Protein AF-A0A9X0BH00-F1 (afdb_monomer_lite)

Organism: NCBI:txid1303715

pLDDT: mean 71.29, std 18.33, range [39.88, 94.94]

Foldseek 3Di:
DVVVVVVCVPQPPQVVVQLVVLVVPPDDSLVSNLVSLQVSLDQEEEDAQCQQPFPVSVVSNPHPSYNYYHYHHDQPDAWHDDPPPCLDCVHPNVVVVVRRHD

Structure (mmCIF, N/CA/C/O backbone):
data_AF-A0A9X0BH00-F1
#
_entry.id   AF-A0A9X0BH00-F1
#
loop_
_atom_site.group_PDB
_atom_site.id
_atom_site.type_symbol
_atom_site.label_atom_id
_atom_site.label_alt_id
_atom_site.label_comp_id
_atom_site.label_asym_id
_atom_site.label_entity_id
_atom_site.label_seq_id
_atom_site.pdbx_PDB_ins_code
_atom_site.Cartn_x
_atom_site.Cartn_y
_atom_site.Cartn_z
_atom_site.occupancy
_atom_site.B_iso_or_equiv
_atom_site.auth_seq_id
_atom_site.auth_comp_id
_atom_site.auth_asym_id
_atom_site.auth_atom_id
_atom_site.pdbx_PDB_model_num
ATOM 1 N N . MET A 1 1 ? 9.103 15.306 18.601 1.00 41.59 1 MET A N 1
ATOM 2 C CA . MET A 1 1 ? 8.161 16.119 19.406 1.00 41.59 1 MET A CA 1
ATOM 3 C C . MET A 1 1 ? 7.563 15.252 20.513 1.00 41.59 1 MET A C 1
ATOM 5 O O . MET A 1 1 ? 7.334 14.078 20.257 1.00 41.59 1 MET A O 1
ATOM 9 N N . SER A 1 2 ? 7.351 15.790 21.721 1.00 65.19 2 SER A N 1
ATOM 10 C CA . SER A 1 2 ? 6.931 15.027 22.921 1.00 65.19 2 SER A CA 1
ATOM 11 C C . SER A 1 2 ? 5.605 14.263 22.737 1.00 65.19 2 SER A C 1
ATOM 13 O O . SER A 1 2 ? 5.512 13.094 23.104 1.00 65.19 2 SER A O 1
ATOM 15 N N . TRP A 1 3 ? 4.640 14.865 22.037 1.00 51.16 3 TRP A N 1
ATOM 16 C CA . TRP A 1 3 ? 3.334 14.256 21.766 1.00 51.16 3 TRP A CA 1
ATOM 17 C C . TRP A 1 3 ? 3.411 12.979 20.910 1.00 51.16 3 TRP A C 1
ATOM 19 O O . TRP A 1 3 ? 2.600 12.079 21.088 1.00 51.16 3 TRP A O 1
ATOM 29 N N . PHE A 1 4 ? 4.401 12.865 20.015 1.00 46.50 4 PHE A N 1
ATOM 30 C CA . PHE A 1 4 ? 4.567 11.693 19.146 1.00 46.50 4 PHE A CA 1
ATOM 31 C C . PHE A 1 4 ? 5.049 10.468 19.936 1.00 46.50 4 PHE A C 1
ATOM 33 O O . PHE A 1 4 ? 4.567 9.362 19.715 1.00 46.50 4 PHE A O 1
ATOM 40 N N . ARG A 1 5 ? 5.933 10.673 20.925 1.00 54.47 5 ARG A N 1
ATOM 41 C CA . ARG A 1 5 ? 6.346 9.605 21.853 1.00 54.47 5 ARG A CA 1
ATOM 42 C C . ARG A 1 5 ? 5.198 9.171 22.760 1.00 54.47 5 ARG A C 1
ATOM 44 O O . ARG A 1 5 ? 5.003 7.983 22.975 1.00 54.47 5 ARG A O 1
ATOM 51 N N . GLN A 1 6 ? 4.409 10.130 23.237 1.00 53.62 6 GLN A N 1
ATOM 52 C CA . GLN A 1 6 ? 3.247 9.848 24.077 1.00 53.62 6 GLN A CA 1
ATOM 53 C C . GLN A 1 6 ? 2.155 9.084 23.308 1.00 53.62 6 GLN A C 1
ATOM 55 O O . GLN A 1 6 ? 1.530 8.181 23.853 1.00 53.62 6 GLN A O 1
ATOM 60 N N . TRP A 1 7 ? 1.966 9.390 22.020 1.00 55.66 7 TRP A N 1
ATOM 61 C CA . TRP A 1 7 ? 1.093 8.614 21.137 1.00 55.66 7 TRP A CA 1
ATOM 62 C C . TRP A 1 7 ? 1.636 7.196 20.886 1.00 55.66 7 TRP A C 1
ATOM 64 O O . TRP A 1 7 ? 0.874 6.229 20.944 1.00 55.66 7 TRP A O 1
ATOM 74 N N . GLN A 1 8 ? 2.956 7.046 20.701 1.00 51.03 8 GLN A N 1
ATOM 75 C CA . GLN A 1 8 ? 3.585 5.731 20.552 1.00 51.03 8 GLN A CA 1
ATOM 76 C C . GLN A 1 8 ? 3.349 4.817 21.773 1.00 51.03 8 GLN A C 1
ATOM 78 O O . GLN A 1 8 ? 3.065 3.628 21.611 1.00 51.03 8 GLN A O 1
ATOM 83 N N . GLU A 1 9 ? 3.409 5.360 22.988 1.00 55.59 9 GLU A N 1
ATOM 84 C CA . GLU A 1 9 ? 3.273 4.586 24.230 1.00 55.59 9 GLU A CA 1
ATOM 85 C C . GLU A 1 9 ? 1.835 4.131 24.541 1.00 55.59 9 GLU A C 1
ATOM 87 O O . GLU A 1 9 ? 1.659 3.101 25.189 1.00 55.59 9 GLU A O 1
ATOM 92 N N . ILE A 1 10 ? 0.806 4.853 24.081 1.00 56.62 10 ILE A N 1
ATOM 93 C CA . ILE A 1 10 ? -0.588 4.619 24.506 1.00 56.62 10 ILE A CA 1
ATOM 94 C C . ILE A 1 10 ? -1.341 3.637 23.588 1.00 56.62 10 ILE A C 1
ATOM 96 O O . ILE A 1 10 ? -2.187 2.890 24.076 1.00 56.62 10 ILE A O 1
ATOM 100 N N . GLU A 1 11 ? -1.027 3.578 22.286 1.00 53.06 11 GLU A N 1
ATOM 101 C CA . GLU A 1 11 ? -1.736 2.697 21.330 1.00 53.06 11 GLU A CA 1
ATOM 102 C C . GLU A 1 11 ? -0.822 1.808 20.468 1.00 53.06 11 GLU A C 1
ATOM 104 O O . GLU A 1 11 ? -1.293 0.811 19.921 1.00 53.06 11 GLU A O 1
ATOM 109 N N . THR A 1 12 ? 0.479 2.110 20.352 1.00 49.22 12 THR A N 1
ATOM 110 C CA . THR A 1 12 ? 1.366 1.410 19.397 1.00 49.22 12 THR A CA 1
ATOM 111 C C . THR A 1 12 ? 2.364 0.445 20.028 1.00 49.22 12 THR A C 1
ATOM 113 O O . THR A 1 12 ? 2.999 -0.309 19.298 1.00 49.22 12 THR A O 1
ATOM 116 N N . ALA A 1 13 ? 2.489 0.406 21.359 1.00 46.41 13 ALA A N 1
ATOM 117 C CA . ALA A 1 13 ? 3.472 -0.440 22.041 1.00 46.41 13 ALA A CA 1
ATOM 118 C C . ALA A 1 13 ? 3.317 -1.935 21.694 1.00 46.41 13 ALA A C 1
ATOM 120 O O . ALA A 1 13 ? 4.306 -2.606 21.410 1.00 46.41 13 ALA A O 1
ATOM 121 N N . SER A 1 14 ? 2.080 -2.440 21.625 1.00 46.94 14 SER A N 1
ATOM 122 C CA . SER A 1 14 ? 1.787 -3.829 21.240 1.00 46.94 14 SER A CA 1
ATOM 123 C C . SER A 1 14 ? 2.047 -4.104 19.755 1.00 46.94 14 SER A C 1
ATOM 125 O O . SER A 1 14 ? 2.531 -5.175 19.401 1.00 46.94 14 SER A O 1
ATOM 127 N N . LEU A 1 15 ? 1.769 -3.126 18.889 1.00 50.31 15 LEU A N 1
ATOM 128 C CA . LEU A 1 15 ? 2.050 -3.164 17.451 1.00 50.31 15 LEU A CA 1
ATOM 129 C C . LEU A 1 15 ? 3.554 -3.193 17.180 1.00 50.31 15 LEU A C 1
ATOM 131 O O . LEU A 1 15 ? 4.025 -4.019 16.405 1.00 50.31 15 LEU A O 1
ATOM 135 N N . PHE A 1 16 ? 4.309 -2.332 17.857 1.00 46.12 16 PHE A N 1
ATOM 136 C CA . PHE A 1 16 ? 5.758 -2.255 17.733 1.00 46.12 16 PHE A CA 1
ATOM 137 C C . PHE A 1 16 ? 6.421 -3.513 18.293 1.00 46.12 16 PHE A C 1
ATOM 139 O O . PHE A 1 16 ? 7.336 -4.046 17.676 1.00 46.12 16 PHE A O 1
ATOM 146 N N . GLU A 1 17 ? 5.924 -4.049 19.412 1.00 50.12 17 GLU A N 1
ATOM 147 C CA . GLU A 1 17 ? 6.399 -5.316 19.966 1.00 50.12 17 GLU A CA 1
ATOM 148 C C . GLU A 1 17 ? 6.100 -6.494 19.028 1.00 50.12 17 GLU A C 1
ATOM 150 O O . GLU A 1 17 ? 6.973 -7.329 18.789 1.00 50.12 17 GLU A O 1
ATOM 155 N N . ALA A 1 18 ? 4.900 -6.555 18.447 1.00 47.75 18 ALA A N 1
ATOM 156 C CA . ALA A 1 18 ? 4.521 -7.614 17.520 1.00 47.75 18 ALA A CA 1
ATOM 157 C C . ALA A 1 18 ? 5.324 -7.539 16.209 1.00 47.75 18 ALA A C 1
ATOM 159 O O . ALA A 1 18 ? 5.795 -8.566 15.724 1.00 47.75 18 ALA A O 1
ATOM 160 N N . LEU A 1 19 ? 5.574 -6.331 15.695 1.00 49.31 19 LEU A N 1
ATOM 161 C CA . LEU A 1 19 ? 6.437 -6.086 14.537 1.00 49.31 19 LEU A CA 1
ATOM 162 C C . LEU A 1 19 ? 7.912 -6.376 14.820 1.00 49.31 19 LEU A C 1
ATOM 164 O O . LEU A 1 19 ? 8.597 -6.952 13.981 1.00 49.31 19 LEU A O 1
ATOM 168 N N . HIS A 1 20 ? 8.405 -6.040 16.008 1.00 45.94 20 HIS A N 1
ATOM 169 C CA . HIS A 1 20 ? 9.777 -6.335 16.410 1.00 45.94 20 HIS A CA 1
ATOM 170 C C . HIS A 1 20 ? 9.988 -7.844 16.625 1.00 45.94 20 HIS A C 1
ATOM 172 O O . HIS A 1 20 ? 11.003 -8.401 16.208 1.00 45.94 20 HIS A O 1
ATOM 178 N N . ARG A 1 21 ? 9.000 -8.547 17.199 1.00 39.91 21 ARG A N 1
ATOM 179 C CA . ARG A 1 21 ? 8.986 -10.018 17.301 1.00 39.91 21 ARG A CA 1
ATOM 180 C C . ARG A 1 21 ? 8.897 -10.685 15.923 1.00 39.91 21 ARG A C 1
ATOM 182 O O . ARG A 1 21 ? 9.589 -11.673 15.695 1.00 39.91 21 ARG A O 1
ATOM 189 N N . ALA A 1 22 ? 8.107 -10.123 15.009 1.00 44.34 22 ALA A N 1
ATOM 190 C CA . ALA A 1 22 ? 7.998 -10.556 13.617 1.00 44.34 22 ALA A CA 1
ATOM 191 C C . ALA A 1 22 ? 9.309 -10.372 12.834 1.00 44.34 22 ALA A C 1
ATOM 193 O O . ALA A 1 22 ? 9.748 -11.289 12.148 1.00 44.34 22 ALA A O 1
ATOM 194 N N . ALA A 1 23 ? 9.975 -9.226 12.988 1.00 45.56 23 ALA A N 1
ATOM 195 C CA . ALA A 1 23 ? 11.254 -8.931 12.341 1.00 45.56 23 ALA A CA 1
ATOM 196 C C . ALA A 1 23 ? 12.394 -9.853 12.818 1.00 45.56 23 ALA A C 1
ATOM 198 O O . ALA A 1 23 ? 13.298 -10.174 12.045 1.00 45.56 23 ALA A O 1
ATOM 199 N N . ASN A 1 24 ? 12.335 -10.322 14.070 1.00 44.91 24 ASN A N 1
ATOM 200 C CA . ASN A 1 24 ? 13.287 -11.292 14.619 1.00 44.91 24 ASN A CA 1
ATOM 201 C C . ASN A 1 24 ? 13.071 -12.727 14.091 1.00 44.91 24 ASN A C 1
ATOM 203 O O . ASN A 1 24 ? 13.984 -13.552 14.167 1.00 44.91 24 ASN A O 1
ATOM 207 N N . LEU A 1 25 ? 11.907 -13.032 13.505 1.00 43.28 25 LEU A N 1
ATOM 208 C CA . LEU A 1 25 ? 11.642 -14.277 12.780 1.00 43.28 25 LEU A CA 1
ATOM 209 C C . LEU A 1 25 ? 12.050 -14.094 11.313 1.00 43.28 25 LEU A C 1
ATOM 211 O O . LEU A 1 25 ? 11.250 -13.827 10.421 1.00 43.28 25 LEU A O 1
ATOM 215 N N . ARG A 1 26 ? 13.359 -14.196 11.081 1.00 44.31 26 ARG A N 1
ATOM 216 C CA . ARG A 1 26 ? 14.006 -14.038 9.777 1.00 44.31 26 ARG A CA 1
ATOM 217 C C . ARG A 1 26 ? 13.454 -15.062 8.771 1.00 44.31 26 ARG A C 1
ATOM 219 O O . ARG A 1 26 ? 13.753 -16.248 8.878 1.00 44.31 26 ARG A O 1
ATOM 226 N N . GLY A 1 27 ? 12.682 -14.597 7.791 1.00 42.75 27 GLY A N 1
ATOM 227 C CA . GLY A 1 27 ? 12.189 -15.431 6.690 1.00 42.75 27 GLY A CA 1
ATOM 228 C C . GLY A 1 27 ? 11.514 -14.635 5.581 1.00 42.75 27 GLY A C 1
ATOM 229 O O . GLY A 1 27 ? 11.855 -14.818 4.423 1.00 42.75 27 GLY A O 1
ATOM 230 N N . ASP A 1 28 ? 10.632 -13.700 5.925 1.00 45.56 28 ASP A N 1
ATOM 231 C CA . ASP A 1 28 ? 10.016 -12.817 4.934 1.00 45.56 28 ASP A CA 1
ATOM 232 C C . ASP A 1 28 ? 9.379 -11.627 5.662 1.00 45.56 28 ASP A C 1
ATOM 234 O O . ASP A 1 28 ? 8.287 -11.728 6.220 1.00 45.56 28 ASP A O 1
ATOM 238 N N . ILE A 1 29 ? 10.091 -10.500 5.735 1.00 46.09 29 ILE A N 1
ATOM 239 C CA . ILE A 1 29 ? 9.634 -9.287 6.442 1.00 46.09 29 ILE A CA 1
ATOM 240 C C . ILE A 1 29 ? 8.242 -8.834 5.963 1.00 46.09 29 ILE A C 1
ATOM 242 O O . ILE A 1 29 ? 7.466 -8.311 6.758 1.00 46.09 29 ILE A O 1
ATOM 246 N N . ASN A 1 30 ? 7.895 -9.110 4.704 1.00 44.69 30 ASN A N 1
ATOM 247 C CA . ASN A 1 30 ? 6.610 -8.730 4.121 1.00 44.69 30 ASN A CA 1
ATOM 248 C C . ASN A 1 30 ? 5.455 -9.637 4.586 1.00 44.69 30 ASN A C 1
ATOM 250 O O . ASN A 1 30 ? 4.379 -9.139 4.908 1.00 44.69 30 ASN A O 1
ATOM 254 N N . ALA A 1 31 ? 5.672 -10.954 4.692 1.00 39.88 31 ALA A N 1
ATOM 255 C CA . ALA A 1 31 ? 4.616 -11.902 5.066 1.00 39.88 31 ALA A CA 1
ATOM 256 C C . ALA A 1 31 ? 4.312 -11.886 6.572 1.00 39.88 31 ALA A C 1
ATOM 258 O O . ALA A 1 31 ? 3.154 -11.975 6.985 1.00 39.88 31 ALA A O 1
ATOM 259 N N . VAL A 1 32 ? 5.344 -11.732 7.411 1.00 40.97 32 VAL A N 1
ATOM 260 C CA . VAL A 1 32 ? 5.170 -11.726 8.874 1.00 40.97 32 VAL A CA 1
ATOM 261 C C . VAL A 1 32 ? 4.484 -10.430 9.349 1.00 40.97 32 VAL A C 1
ATOM 263 O O . VAL A 1 32 ? 3.806 -10.425 10.381 1.00 40.97 32 VAL A O 1
ATOM 266 N N . HIS A 1 33 ? 4.576 -9.346 8.569 1.00 56.75 33 HIS A N 1
ATOM 267 C CA . HIS A 1 33 ? 3.871 -8.087 8.821 1.00 56.75 33 HIS A CA 1
ATOM 268 C C . HIS A 1 33 ? 2.350 -8.244 8.648 1.00 56.75 33 HIS A C 1
ATOM 270 O O . HIS A 1 33 ? 1.585 -7.874 9.536 1.00 56.75 33 HIS A O 1
ATOM 276 N N . GLU A 1 34 ? 1.904 -8.859 7.550 1.00 54.28 34 GLU A N 1
ATOM 277 C CA . GLU A 1 34 ? 0.486 -8.949 7.180 1.00 54.28 34 GLU A CA 1
ATOM 278 C C . GLU A 1 34 ? -0.342 -9.783 8.173 1.00 54.28 34 GLU A C 1
ATOM 280 O O . GLU A 1 34 ? -1.396 -9.340 8.633 1.00 54.28 34 GLU A O 1
ATOM 285 N N . GLU A 1 35 ? 0.131 -10.970 8.568 1.00 52.28 35 GLU A N 1
ATOM 286 C CA . GLU A 1 35 ? -0.617 -11.823 9.506 1.00 52.28 35 GLU A CA 1
ATOM 287 C C . GLU A 1 35 ? -0.667 -11.227 10.922 1.00 52.28 35 GLU A C 1
ATOM 289 O O . GLU A 1 35 ? -1.695 -11.294 11.605 1.00 52.28 35 GLU A O 1
ATOM 294 N N . THR A 1 36 ? 0.423 -10.594 11.350 1.00 54.03 36 THR A N 1
ATOM 295 C CA . THR A 1 36 ? 0.514 -9.943 12.659 1.00 54.03 36 THR A CA 1
ATOM 296 C C . THR A 1 36 ? -0.404 -8.729 12.728 1.00 54.03 36 THR A C 1
ATOM 298 O O . THR A 1 36 ? -1.201 -8.609 13.661 1.00 54.03 36 THR A O 1
ATOM 301 N N . LEU A 1 37 ? -0.366 -7.867 11.709 1.00 56.06 37 LEU A N 1
ATOM 302 C CA . LEU A 1 37 ? -1.245 -6.710 11.613 1.00 56.06 37 LEU A CA 1
ATOM 303 C C . LEU A 1 37 ? -2.731 -7.115 11.588 1.00 56.06 37 LEU A C 1
ATOM 305 O O . LEU A 1 37 ? -3.553 -6.463 12.239 1.00 56.06 37 LEU A O 1
ATOM 309 N N . ARG A 1 38 ? -3.081 -8.224 10.913 1.00 57.91 38 ARG A N 1
ATOM 310 C CA . ARG A 1 38 ? -4.472 -8.717 10.828 1.00 57.91 38 ARG A CA 1
ATOM 311 C C . ARG A 1 38 ? -5.040 -9.102 12.186 1.00 57.91 38 ARG A C 1
ATOM 313 O O . ARG A 1 38 ? -6.232 -8.914 12.423 1.00 57.91 38 ARG A O 1
ATOM 320 N N . ARG A 1 39 ? -4.202 -9.616 13.087 1.00 58.41 39 ARG A N 1
ATOM 321 C CA . ARG A 1 39 ? -4.618 -10.067 14.424 1.00 58.41 39 ARG A CA 1
ATOM 322 C C . ARG A 1 39 ? -4.796 -8.928 15.426 1.00 58.41 39 ARG A C 1
ATOM 324 O O . ARG A 1 39 ? -5.574 -9.081 16.362 1.00 58.41 39 ARG A O 1
ATOM 331 N N . VAL A 1 40 ? -4.110 -7.799 15.241 1.00 64.25 40 VAL A N 1
ATOM 332 C CA . VAL A 1 40 ? -4.129 -6.684 16.207 1.00 64.25 40 VAL A CA 1
ATOM 333 C C . VAL A 1 40 ? -5.370 -5.789 16.051 1.00 64.25 40 VAL A C 1
ATOM 335 O O . VAL A 1 40 ? -5.702 -5.028 16.956 1.00 64.25 40 VAL A O 1
ATOM 338 N N . GLY A 1 41 ? -6.126 -5.913 14.950 1.00 66.06 41 GLY A N 1
ATOM 339 C CA . GLY A 1 41 ? -7.361 -5.141 14.756 1.00 66.06 41 GLY A CA 1
ATOM 340 C C . GLY A 1 41 ? -7.108 -3.635 14.623 1.00 66.06 41 GLY A C 1
ATOM 341 O O . GLY A 1 41 ? -7.908 -2.814 15.079 1.00 66.06 41 GLY A O 1
ATOM 342 N N . THR A 1 42 ? -5.970 -3.273 14.030 1.00 71.31 42 THR A N 1
ATOM 343 C CA . THR A 1 42 ? -5.495 -1.897 13.881 1.00 71.31 42 THR A CA 1
ATOM 344 C C . THR A 1 42 ? -6.500 -1.025 13.124 1.00 71.31 42 THR A C 1
ATOM 346 O O . THR A 1 42 ? -6.889 -1.342 12.002 1.00 71.31 42 THR A O 1
ATOM 349 N N . LYS A 1 43 ? -6.898 0.107 13.723 1.00 80.81 43 LYS A N 1
ATOM 350 C CA . LYS A 1 43 ? -7.852 1.066 13.128 1.00 80.81 43 LYS A CA 1
ATOM 351 C C . LYS A 1 43 ? -7.175 2.168 12.312 1.00 80.81 43 LYS A C 1
ATOM 353 O O . LYS A 1 43 ? -7.797 2.701 11.395 1.00 80.81 43 LYS A O 1
ATOM 358 N N . VAL A 1 44 ? -5.944 2.537 12.664 1.00 78.75 44 VAL A N 1
ATOM 359 C CA . VAL A 1 44 ? -5.174 3.605 12.014 1.00 78.75 44 VAL A CA 1
ATOM 360 C C . VAL A 1 44 ? -3.799 3.066 11.661 1.00 78.75 44 VAL A C 1
ATOM 362 O O . VAL A 1 44 ? -3.113 2.537 12.530 1.00 78.75 44 VAL A O 1
ATOM 365 N N . ILE A 1 45 ? -3.400 3.207 10.402 1.00 79.12 45 ILE A N 1
ATOM 366 C CA . ILE A 1 45 ? -2.066 2.843 9.924 1.00 79.12 45 ILE A CA 1
ATOM 367 C C . ILE A 1 45 ? -1.398 4.097 9.359 1.00 79.12 45 ILE A C 1
ATOM 369 O O . ILE A 1 45 ? -2.026 4.863 8.627 1.00 79.12 45 ILE A O 1
ATOM 373 N N . ILE A 1 46 ? -0.126 4.293 9.704 1.00 80.94 46 ILE A N 1
ATOM 374 C CA . ILE A 1 46 ? 0.737 5.340 9.154 1.00 80.94 46 ILE A CA 1
ATOM 375 C C . ILE A 1 46 ? 1.884 4.641 8.426 1.00 80.94 46 ILE A C 1
ATOM 377 O O . ILE A 1 46 ? 2.564 3.806 9.019 1.00 80.94 46 ILE A O 1
ATOM 381 N N . CYS A 1 47 ? 2.075 4.966 7.153 1.00 79.75 47 CYS A N 1
ATOM 382 C CA . CYS A 1 47 ? 3.161 4.465 6.322 1.00 79.75 47 CYS A CA 1
ATOM 383 C C . CYS A 1 47 ? 4.046 5.646 5.911 1.00 79.75 47 CYS A C 1
ATOM 385 O O . CYS A 1 47 ? 3.603 6.526 5.170 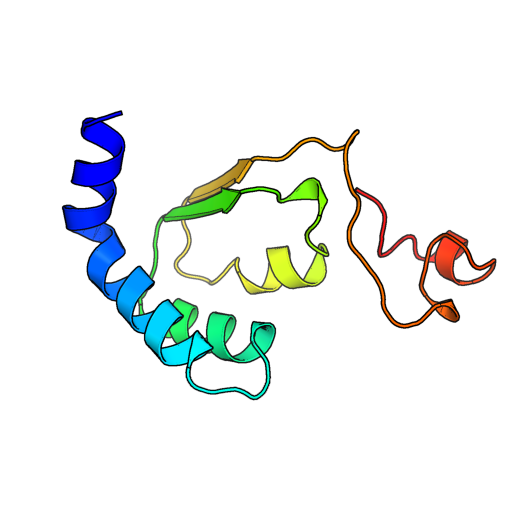1.00 79.75 47 CYS A O 1
ATOM 387 N N . GLU A 1 48 ? 5.266 5.686 6.446 1.00 84.38 48 GLU A N 1
ATOM 388 C CA . GLU A 1 48 ? 6.312 6.629 6.038 1.00 84.38 48 GLU A CA 1
ATOM 389 C C . GLU A 1 48 ? 7.092 6.075 4.838 1.00 84.38 48 GLU A C 1
ATOM 391 O O . GLU A 1 48 ? 7.067 4.871 4.588 1.00 84.38 48 GLU A O 1
ATOM 396 N N . GLU A 1 49 ? 7.747 6.963 4.084 1.00 85.75 49 GLU A N 1
ATOM 397 C CA . GLU A 1 49 ? 8.510 6.640 2.866 1.00 85.75 49 GLU A CA 1
ATOM 398 C C . GLU A 1 49 ? 7.702 5.849 1.819 1.00 85.75 49 GLU A C 1
ATOM 400 O O . GLU A 1 49 ? 8.246 5.092 1.022 1.00 85.75 49 GLU A O 1
ATOM 405 N N . VAL A 1 50 ? 6.381 6.060 1.763 1.00 85.38 50 VAL A N 1
ATOM 406 C CA . VAL A 1 50 ? 5.476 5.247 0.928 1.00 85.38 50 VAL A CA 1
ATOM 407 C C . VAL A 1 50 ? 5.807 5.296 -0.570 1.00 85.38 50 VAL A C 1
ATOM 409 O O . VAL A 1 50 ? 5.481 4.369 -1.301 1.00 85.38 50 VAL A O 1
ATOM 412 N N . ALA A 1 51 ? 6.487 6.356 -1.027 1.00 86.25 51 ALA A N 1
ATOM 413 C CA . ALA A 1 51 ? 6.945 6.504 -2.410 1.00 86.25 51 ALA A CA 1
ATOM 414 C C . ALA A 1 51 ? 7.987 5.444 -2.819 1.00 86.25 51 ALA A C 1
ATOM 416 O O . ALA A 1 51 ? 8.180 5.214 -4.012 1.00 86.25 51 ALA A O 1
ATOM 417 N N . GLU A 1 52 ? 8.619 4.789 -1.840 1.00 87.06 52 GLU A N 1
ATOM 418 C CA . GLU A 1 52 ? 9.565 3.683 -2.010 1.00 87.06 52 GLU A CA 1
ATOM 419 C C . GLU A 1 52 ? 8.905 2.304 -1.835 1.00 87.06 52 GLU A C 1
ATOM 421 O O . GLU A 1 52 ? 9.559 1.268 -1.974 1.00 87.06 52 GLU A O 1
ATOM 426 N N . VAL A 1 53 ? 7.604 2.254 -1.533 1.00 84.31 53 VAL A N 1
ATOM 427 C CA . VAL A 1 53 ? 6.878 1.013 -1.251 1.00 84.31 53 VAL A CA 1
ATOM 428 C C . VAL A 1 53 ? 6.051 0.595 -2.466 1.00 84.31 53 VAL A C 1
ATOM 430 O O . VAL A 1 53 ? 5.317 1.381 -3.053 1.00 84.31 53 VAL A O 1
ATOM 433 N N . MET A 1 54 ? 6.151 -0.683 -2.835 1.00 83.88 54 MET A N 1
ATOM 434 C CA . MET A 1 54 ? 5.357 -1.283 -3.910 1.00 83.88 54 MET A CA 1
ATOM 435 C C . MET A 1 54 ? 3.855 -1.206 -3.602 1.00 83.88 54 MET A C 1
ATOM 437 O O . MET A 1 54 ? 3.441 -1.566 -2.498 1.00 83.88 54 MET A O 1
ATOM 441 N N . GLU A 1 55 ? 3.026 -0.864 -4.593 1.00 83.44 55 GLU A N 1
ATOM 442 C CA . GLU A 1 55 ? 1.565 -0.762 -4.426 1.00 83.44 55 GLU A CA 1
ATOM 443 C C . GLU A 1 55 ? 0.956 -2.051 -3.844 1.00 83.44 55 GLU A C 1
ATOM 445 O O . GLU A 1 55 ? 0.117 -2.003 -2.947 1.00 83.44 55 GLU A O 1
ATOM 450 N N . ALA A 1 56 ? 1.447 -3.219 -4.268 1.00 80.75 56 ALA A N 1
ATOM 451 C CA . ALA A 1 56 ? 1.009 -4.509 -3.737 1.00 80.75 56 ALA A CA 1
ATOM 452 C C . ALA A 1 56 ? 1.216 -4.642 -2.213 1.00 80.75 56 ALA A C 1
ATOM 454 O O . ALA A 1 56 ? 0.364 -5.206 -1.527 1.00 80.75 56 ALA A O 1
ATOM 455 N N . HIS A 1 57 ? 2.315 -4.102 -1.674 1.00 78.12 57 HIS A N 1
ATOM 456 C CA . HIS A 1 57 ? 2.586 -4.102 -0.231 1.00 78.12 57 HIS A CA 1
ATOM 457 C C . HIS A 1 57 ? 1.732 -3.068 0.514 1.00 78.12 57 HIS A C 1
ATOM 459 O O . HIS A 1 57 ? 1.339 -3.292 1.656 1.00 78.12 57 HIS A O 1
ATOM 465 N N . VAL A 1 58 ? 1.399 -1.947 -0.130 1.00 80.75 58 VAL A N 1
ATOM 466 C CA . VAL A 1 58 ? 0.462 -0.960 0.425 1.00 80.75 58 VAL A CA 1
ATOM 467 C C . VAL A 1 58 ? -0.942 -1.561 0.535 1.00 80.75 58 VAL A C 1
ATOM 469 O O . VAL A 1 58 ? -1.591 -1.449 1.574 1.00 80.75 58 VAL A O 1
ATOM 472 N N . ILE A 1 59 ? -1.397 -2.256 -0.511 1.00 81.06 59 ILE A N 1
ATOM 473 C CA . ILE A 1 59 ? -2.711 -2.907 -0.546 1.00 81.06 59 ILE A CA 1
ATOM 474 C C . ILE A 1 59 ? -2.806 -4.023 0.500 1.00 81.06 59 ILE A C 1
ATOM 476 O O . ILE A 1 59 ? -3.841 -4.141 1.157 1.00 81.06 59 ILE A O 1
ATOM 480 N N . SER A 1 60 ? -1.751 -4.820 0.709 1.00 75.81 60 SER A N 1
ATOM 481 C CA . SER A 1 60 ? -1.784 -5.894 1.715 1.00 75.81 60 SER A CA 1
ATOM 482 C C . SER A 1 60 ? -1.932 -5.367 3.151 1.00 75.81 60 SER A C 1
ATOM 484 O O . SER A 1 60 ? -2.503 -6.053 4.004 1.00 75.81 60 SER A O 1
ATOM 486 N N . ALA A 1 61 ? -1.517 -4.122 3.410 1.00 73.19 61 ALA A N 1
ATOM 487 C CA . ALA A 1 61 ? -1.720 -3.443 4.688 1.00 73.19 61 ALA A CA 1
ATOM 488 C C . ALA A 1 61 ? -3.162 -2.926 4.900 1.00 73.19 61 ALA A C 1
ATOM 490 O O . ALA A 1 61 ? -3.555 -2.661 6.041 1.00 73.19 61 ALA A O 1
ATOM 491 N N . LEU A 1 62 ? -3.985 -2.814 3.846 1.00 75.19 62 LEU A N 1
ATOM 492 C CA . LEU A 1 62 ? -5.386 -2.369 3.917 1.00 75.19 62 LEU A CA 1
ATOM 493 C C . LEU A 1 62 ? -6.319 -3.498 4.378 1.00 75.19 62 LEU A C 1
ATOM 495 O O . LEU A 1 62 ? -7.131 -4.042 3.631 1.00 75.19 62 LEU A O 1
ATOM 499 N N . MET A 1 63 ? -6.203 -3.869 5.647 1.00 77.19 63 MET A N 1
ATOM 500 C CA . MET A 1 63 ? -7.002 -4.942 6.237 1.00 77.19 63 MET A CA 1
ATOM 501 C C . MET A 1 63 ? -8.432 -4.476 6.570 1.00 77.19 63 MET A C 1
ATOM 503 O O . MET A 1 63 ? -8.635 -3.295 6.853 1.00 77.19 63 MET A O 1
ATOM 507 N N . PRO A 1 64 ? -9.421 -5.390 6.678 1.00 77.94 64 PRO A N 1
ATOM 508 C CA . PRO A 1 64 ? -10.831 -5.040 6.916 1.00 77.94 64 PRO A CA 1
ATOM 509 C C . PRO A 1 64 ? -11.133 -4.200 8.176 1.00 77.94 64 PRO A C 1
ATOM 511 O O . PRO A 1 64 ? -12.224 -3.647 8.291 1.00 77.94 64 PRO A O 1
ATOM 514 N N . GLY A 1 65 ? -10.203 -4.110 9.137 1.00 77.31 65 GLY A N 1
ATOM 515 C CA . GLY A 1 65 ? -10.341 -3.302 10.358 1.00 77.31 65 GLY A CA 1
ATOM 516 C C . GLY A 1 65 ? -9.818 -1.863 10.255 1.00 77.31 65 GLY A C 1
ATOM 517 O O . GLY A 1 65 ? -10.094 -1.051 11.144 1.00 77.31 65 GLY A O 1
ATOM 518 N N . VAL A 1 66 ? -9.084 -1.538 9.188 1.00 79.69 66 VAL A N 1
ATOM 519 C CA . VAL A 1 66 ? -8.459 -0.226 9.001 1.00 79.69 66 VAL A CA 1
ATOM 520 C C . VAL A 1 66 ? -9.528 0.801 8.644 1.00 79.69 66 VAL A C 1
ATOM 522 O O . VAL A 1 66 ? -10.299 0.629 7.705 1.00 79.69 66 VAL A O 1
ATOM 525 N N . LYS A 1 67 ? -9.572 1.894 9.404 1.00 86.38 67 LYS A N 1
ATOM 526 C CA . LYS A 1 67 ? -10.475 3.033 9.188 1.00 86.38 67 LYS A CA 1
ATOM 527 C C . LYS A 1 67 ? -9.754 4.237 8.603 1.00 86.38 67 LYS A C 1
ATOM 529 O O . LYS A 1 67 ? -10.358 5.014 7.871 1.00 86.38 67 LYS A O 1
ATOM 534 N N . HIS A 1 68 ? -8.478 4.393 8.943 1.00 82.06 68 HIS A N 1
ATOM 535 C CA . HIS A 1 68 ? -7.638 5.481 8.463 1.00 82.06 68 HIS A CA 1
ATOM 536 C C . HIS A 1 68 ? -6.283 4.933 8.027 1.00 82.06 68 HIS A C 1
ATOM 538 O O . HIS A 1 68 ? -5.633 4.203 8.775 1.00 82.06 68 HIS A O 1
ATOM 544 N N . PHE A 1 69 ? -5.856 5.316 6.829 1.00 83.50 69 PHE A N 1
ATOM 545 C CA . PHE A 1 69 ? -4.539 5.002 6.300 1.00 83.50 69 PHE A CA 1
ATOM 546 C C . PHE A 1 69 ? -3.860 6.303 5.878 1.00 83.50 69 PHE A C 1
ATOM 548 O O . PHE A 1 69 ? -4.366 7.016 5.012 1.00 83.50 69 PHE A O 1
ATOM 555 N N . ILE A 1 70 ? -2.761 6.644 6.545 1.00 84.25 70 ILE A N 1
ATOM 556 C CA . ILE A 1 70 ? -2.008 7.879 6.332 1.00 84.25 70 ILE A CA 1
ATOM 557 C C . ILE A 1 70 ? -0.712 7.512 5.623 1.00 84.25 70 ILE A C 1
ATOM 559 O O . ILE A 1 70 ? 0.076 6.714 6.123 1.00 84.25 70 ILE A O 1
ATOM 563 N N . GLN A 1 71 ? -0.509 8.110 4.458 1.00 87.75 71 GLN A N 1
ATOM 564 C CA . GLN A 1 71 ? 0.618 7.858 3.575 1.00 87.75 71 GLN A CA 1
ATOM 565 C C . GLN A 1 71 ? 1.501 9.102 3.534 1.00 87.75 71 GLN A C 1
ATOM 567 O O . GLN A 1 71 ? 1.026 10.186 3.192 1.00 87.75 71 GLN A O 1
ATOM 572 N N . ILE A 1 72 ? 2.769 8.953 3.907 1.00 85.62 72 ILE A N 1
ATOM 573 C CA . ILE A 1 72 ? 3.765 10.024 3.901 1.00 85.62 72 ILE A CA 1
ATOM 574 C C . ILE A 1 72 ? 4.911 9.572 3.003 1.00 85.62 72 ILE A C 1
ATOM 576 O O . ILE A 1 72 ? 5.506 8.525 3.230 1.00 85.62 72 ILE A O 1
ATOM 580 N N . GLY A 1 73 ? 5.227 10.3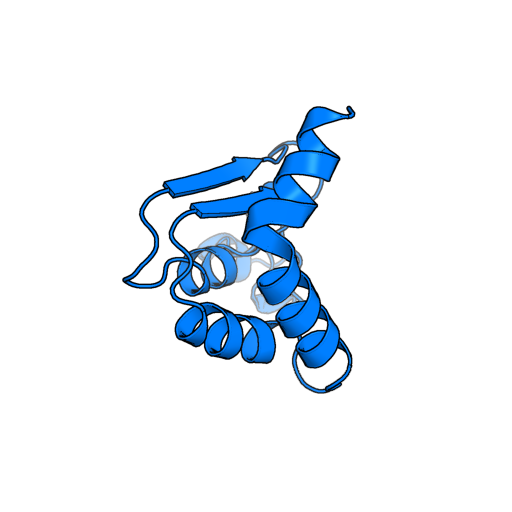57 1.980 1.00 86.38 73 GLY A N 1
ATOM 581 C CA . GLY A 1 73 ? 6.336 10.081 1.072 1.00 86.38 73 GLY A CA 1
ATOM 582 C C . GLY A 1 73 ? 6.490 11.174 0.021 1.00 86.38 73 GLY A C 1
ATOM 583 O O . GLY A 1 73 ? 5.601 12.009 -0.157 1.00 86.38 73 GLY A O 1
ATOM 584 N N . ASP A 1 74 ? 7.625 11.163 -0.674 1.00 89.44 74 ASP A N 1
ATOM 585 C CA . ASP A 1 74 ? 7.931 12.096 -1.756 1.00 89.44 74 ASP A CA 1
ATOM 586 C C . ASP A 1 74 ? 8.139 11.333 -3.070 1.00 89.44 74 ASP A C 1
ATOM 588 O O . ASP A 1 74 ? 9.168 10.699 -3.284 1.00 89.44 74 ASP A O 1
ATOM 592 N N . HIS A 1 75 ? 7.168 11.437 -3.976 1.00 88.06 75 HIS A N 1
ATOM 593 C CA . HIS A 1 75 ? 7.189 10.811 -5.305 1.00 88.06 75 HIS A CA 1
ATOM 594 C C . HIS A 1 75 ? 8.354 11.259 -6.211 1.00 88.06 75 HIS A C 1
ATOM 596 O O . HIS A 1 75 ? 8.549 10.695 -7.289 1.00 88.06 75 HIS A O 1
ATOM 602 N N . ARG A 1 76 ? 9.098 12.309 -5.835 1.00 88.69 76 ARG A N 1
ATOM 603 C CA . ARG A 1 76 ? 10.282 12.780 -6.571 1.00 88.69 76 ARG A CA 1
ATOM 604 C C . ARG A 1 76 ? 11.594 12.224 -6.029 1.00 88.69 76 ARG A C 1
ATOM 606 O O . ARG A 1 76 ? 12.629 12.471 -6.647 1.00 88.69 76 ARG A O 1
ATOM 613 N N . GLN A 1 77 ? 11.558 11.533 -4.893 1.00 89.81 77 GLN A N 1
ATOM 614 C CA . GLN A 1 77 ? 12.723 10.883 -4.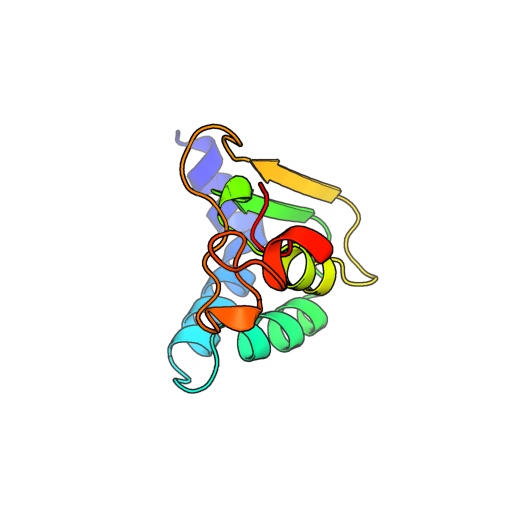304 1.00 89.81 77 GLN A CA 1
ATOM 615 C C . GLN A 1 77 ? 12.850 9.451 -4.845 1.00 89.81 77 GLN A C 1
ATOM 617 O O . GLN A 1 77 ? 12.691 9.223 -6.049 1.00 89.81 77 GLN A O 1
ATOM 622 N N . LEU A 1 78 ? 13.230 8.499 -3.995 1.00 88.56 78 LEU A N 1
ATOM 623 C CA . LEU A 1 78 ? 13.427 7.112 -4.387 1.00 88.56 78 LEU A CA 1
ATOM 624 C C . LEU A 1 78 ? 12.092 6.450 -4.758 1.00 88.56 78 LEU A C 1
ATOM 626 O O . LEU A 1 78 ? 11.020 6.850 -4.307 1.00 88.56 78 LEU A O 1
ATOM 630 N N . ARG A 1 79 ? 12.191 5.439 -5.625 1.00 88.94 79 ARG A N 1
ATOM 631 C CA . ARG A 1 79 ? 11.059 4.662 -6.141 1.00 88.94 79 ARG A CA 1
ATOM 632 C C . ARG A 1 79 ? 11.071 3.244 -5.590 1.00 88.94 79 ARG A C 1
ATOM 634 O O . ARG A 1 79 ? 12.142 2.786 -5.167 1.00 88.94 79 ARG A O 1
ATOM 641 N N . PRO A 1 80 ? 9.944 2.515 -5.677 1.00 89.81 80 PRO A N 1
ATOM 642 C CA . PRO A 1 80 ?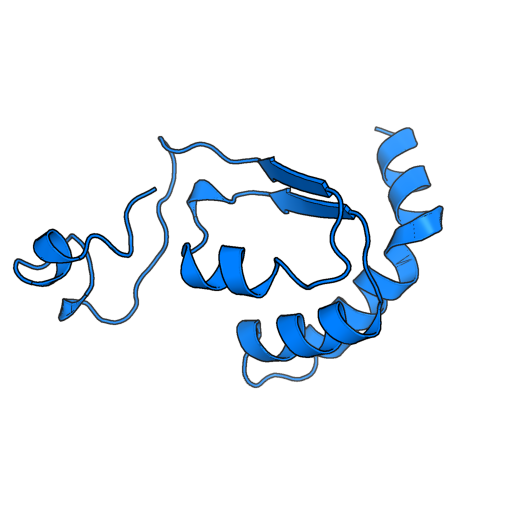 9.896 1.129 -5.251 1.00 89.81 80 PRO A CA 1
ATOM 643 C C . PRO A 1 80 ? 10.929 0.285 -5.989 1.00 89.81 80 PRO A C 1
ATOM 645 O O . PRO A 1 80 ? 11.105 0.413 -7.195 1.00 89.81 80 PRO A O 1
ATOM 648 N N . GLN A 1 81 ? 11.631 -0.584 -5.267 1.00 85.50 81 GLN A N 1
ATOM 649 C CA . GLN A 1 81 ? 12.677 -1.421 -5.852 1.00 85.50 81 GLN A CA 1
ATOM 650 C C . GLN A 1 81 ? 12.119 -2.786 -6.258 1.00 85.50 81 GLN A C 1
ATOM 652 O O . GLN A 1 81 ? 11.516 -3.494 -5.448 1.00 85.50 81 GLN A O 1
ATOM 657 N N . ILE A 1 82 ? 12.369 -3.190 -7.505 1.00 87.06 82 ILE A N 1
ATOM 658 C CA . ILE A 1 82 ? 12.031 -4.521 -8.017 1.00 87.06 82 ILE A CA 1
ATOM 659 C C . ILE A 1 82 ? 13.313 -5.310 -8.259 1.00 87.06 82 ILE A C 1
ATOM 661 O O . ILE A 1 82 ? 14.181 -4.899 -9.019 1.00 87.06 82 ILE A O 1
ATOM 665 N N . GLN A 1 83 ? 13.403 -6.500 -7.662 1.00 88.19 83 GLN A N 1
ATOM 666 C CA . GLN A 1 83 ? 14.564 -7.381 -7.842 1.00 88.19 83 GLN A CA 1
ATOM 667 C C . GLN A 1 83 ? 14.576 -8.080 -9.209 1.00 88.19 83 GLN A C 1
ATOM 669 O O . GLN A 1 83 ? 15.632 -8.442 -9.725 1.00 88.19 83 GLN A O 1
ATOM 674 N N . ASN A 1 84 ? 13.403 -8.288 -9.813 1.00 90.88 84 ASN A N 1
ATOM 675 C CA . ASN A 1 84 ? 13.303 -8.882 -11.138 1.00 90.88 84 ASN A CA 1
ATOM 676 C C . ASN A 1 84 ? 13.420 -7.803 -12.223 1.00 90.88 84 ASN A C 1
ATOM 678 O O . ASN A 1 84 ? 12.438 -7.142 -12.553 1.00 90.88 84 ASN A O 1
ATOM 682 N N . HIS A 1 85 ? 14.599 -7.688 -12.837 1.00 90.69 85 HIS A N 1
ATOM 683 C CA . HIS A 1 85 ? 14.868 -6.709 -13.895 1.00 90.69 85 HIS A CA 1
ATOM 684 C C . HIS A 1 85 ? 13.827 -6.723 -15.030 1.00 90.69 85 HIS A C 1
ATOM 686 O O . HIS A 1 85 ? 13.459 -5.666 -15.530 1.00 90.69 85 HIS A O 1
ATOM 692 N N . SER A 1 86 ? 13.284 -7.889 -15.413 1.00 93.69 86 SER A N 1
ATOM 693 C CA . SER A 1 86 ? 12.262 -7.971 -16.476 1.00 93.69 86 SER A CA 1
ATOM 694 C C . SER A 1 86 ? 10.940 -7.271 -16.132 1.00 93.69 86 SER A C 1
ATOM 696 O O . SER A 1 86 ? 10.159 -6.957 -17.030 1.00 93.69 86 SER A O 1
ATOM 698 N N . LEU A 1 87 ? 10.691 -7.025 -14.845 1.00 91.38 87 LEU A N 1
ATOM 699 C CA . LEU A 1 87 ? 9.509 -6.336 -14.332 1.00 91.38 87 LEU A CA 1
ATOM 700 C C . LEU A 1 87 ? 9.782 -4.870 -13.973 1.00 91.38 87 LEU A C 1
ATOM 702 O O . LEU A 1 87 ? 8.826 -4.122 -13.791 1.00 91.38 87 LEU A O 1
ATOM 706 N N . SER A 1 88 ? 11.050 -4.458 -13.910 1.00 91.69 88 SER A N 1
ATOM 707 C CA . SER A 1 88 ? 11.431 -3.070 -13.646 1.00 91.69 88 SER A CA 1
ATOM 708 C C . SER A 1 88 ? 11.210 -2.175 -14.867 1.00 91.69 88 SER A C 1
ATOM 710 O O . SER A 1 88 ? 11.408 -2.604 -16.011 1.00 91.69 88 SER A O 1
ATOM 712 N N . LEU A 1 89 ? 10.877 -0.906 -14.616 1.00 91.94 89 LEU A N 1
ATOM 713 C CA . LEU A 1 89 ? 10.811 0.199 -15.579 1.00 91.94 89 LEU A CA 1
ATOM 714 C C . LEU A 1 89 ? 12.074 0.353 -16.446 1.00 91.94 89 LEU A C 1
ATOM 716 O O . LEU A 1 89 ? 12.008 0.961 -17.521 1.00 91.94 89 LEU A O 1
ATOM 720 N N . GLU A 1 90 ? 13.211 -0.190 -16.011 1.00 91.62 90 GLU A N 1
ATOM 721 C CA . GLU A 1 90 ? 14.456 -0.217 -16.785 1.00 91.62 90 GLU A CA 1
ATOM 722 C C . GLU A 1 90 ? 14.377 -1.147 -18.009 1.00 91.62 90 GLU A C 1
ATOM 724 O O . GLU A 1 90 ? 15.038 -0.912 -19.023 1.00 91.62 90 GLU A O 1
ATOM 729 N N . SER A 1 91 ? 13.503 -2.156 -17.976 1.00 94.94 91 SER A N 1
ATOM 730 C CA . SER A 1 91 ? 13.298 -3.096 -19.078 1.00 94.94 91 SER A CA 1
ATOM 731 C C . SER A 1 91 ? 12.142 -2.694 -20.003 1.00 94.94 91 SER A C 1
ATOM 733 O O . SER A 1 91 ? 11.176 -2.041 -19.605 1.00 94.94 91 SER A O 1
ATOM 735 N N . SER A 1 92 ? 12.188 -3.135 -21.265 1.00 94.31 92 SER A N 1
ATOM 736 C CA . SER A 1 92 ? 11.089 -2.902 -22.217 1.00 94.31 92 SER A CA 1
ATO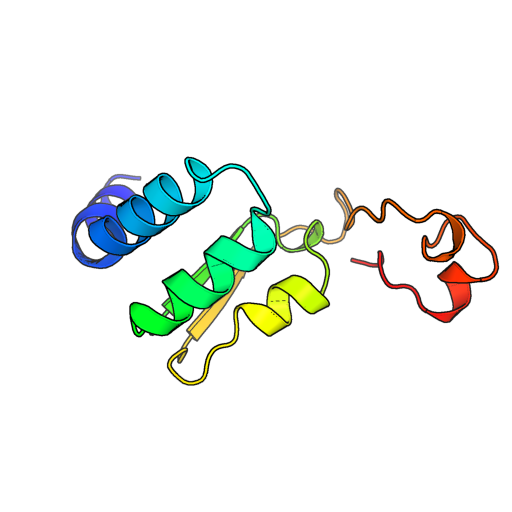M 737 C C . SER A 1 92 ? 9.771 -3.548 -21.775 1.00 94.31 92 SER A C 1
ATOM 739 O O . SER A 1 92 ? 8.707 -2.986 -22.019 1.00 94.31 92 SER A O 1
ATOM 741 N N . ILE A 1 93 ? 9.837 -4.708 -21.111 1.00 94.00 93 ILE A N 1
ATOM 742 C CA . ILE A 1 93 ? 8.657 -5.409 -20.589 1.00 94.00 93 ILE A CA 1
ATOM 743 C C . ILE A 1 93 ? 8.094 -4.643 -19.390 1.00 94.00 93 ILE A C 1
ATOM 745 O O . ILE A 1 93 ? 6.909 -4.314 -19.384 1.00 94.00 93 ILE A O 1
ATOM 749 N N . GLY A 1 94 ? 8.932 -4.287 -18.415 1.00 92.69 94 GLY A N 1
ATOM 750 C CA . GLY A 1 94 ? 8.503 -3.568 -17.218 1.00 92.69 94 GLY A CA 1
ATOM 751 C C . GLY A 1 94 ? 7.931 -2.176 -17.498 1.00 92.69 94 GLY A C 1
ATOM 752 O O . GLY A 1 94 ? 7.014 -1.765 -16.800 1.00 92.69 94 GLY A O 1
ATOM 753 N N . LYS A 1 95 ? 8.311 -1.495 -18.590 1.00 92.69 95 LYS A N 1
ATOM 754 C CA . LYS A 1 95 ? 7.622 -0.263 -19.051 1.00 92.69 95 LYS A CA 1
ATOM 755 C C . LYS A 1 95 ? 6.132 -0.450 -19.361 1.00 92.69 95 LYS A C 1
ATOM 757 O O . LYS A 1 95 ? 5.380 0.525 -19.323 1.00 92.69 95 LYS A O 1
ATOM 762 N N . THR A 1 96 ? 5.703 -1.674 -19.662 1.00 93.75 96 THR A N 1
ATOM 763 C CA . THR A 1 96 ? 4.289 -2.001 -19.904 1.00 93.75 96 THR A CA 1
ATOM 764 C C . THR A 1 96 ? 3.497 -2.021 -18.598 1.00 93.75 96 THR A C 1
ATOM 766 O O . THR A 1 96 ? 2.374 -1.530 -18.562 1.00 93.75 96 THR A O 1
ATOM 769 N N . TRP A 1 97 ? 4.095 -2.553 -17.529 1.00 89.62 97 TRP A N 1
ATOM 77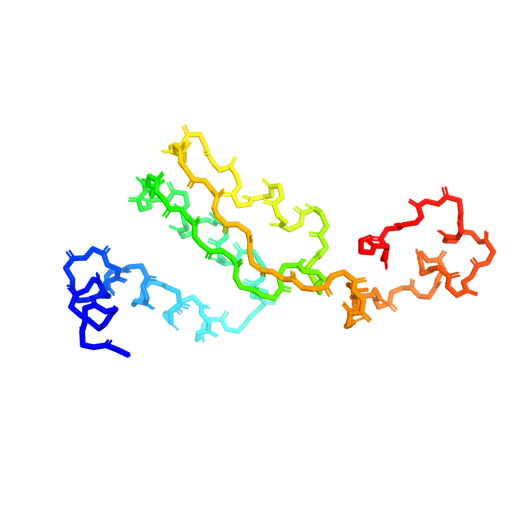0 C CA . TRP A 1 97 ? 3.424 -2.811 -16.248 1.00 89.62 97 TRP A CA 1
ATOM 771 C C . TRP A 1 97 ? 3.662 -1.721 -15.204 1.00 89.62 97 TRP A C 1
ATOM 773 O O . TRP A 1 97 ? 2.773 -1.431 -14.417 1.00 89.62 97 TRP A O 1
ATOM 783 N N . GLN A 1 98 ? 4.843 -1.099 -15.234 1.00 91.62 98 GLN A N 1
ATOM 784 C CA . GLN A 1 98 ? 5.229 0.066 -14.432 1.00 91.62 98 GLN A CA 1
ATOM 785 C C . GLN A 1 98 ? 5.104 -0.174 -12.925 1.00 91.62 98 GLN A C 1
ATOM 787 O O . GLN A 1 98 ? 4.711 0.719 -12.183 1.00 91.62 98 GLN A O 1
ATOM 792 N N . LEU A 1 99 ? 5.441 -1.388 -12.489 1.00 87.62 99 LEU A N 1
ATOM 793 C CA . LEU A 1 99 ? 5.254 -1.834 -11.111 1.00 87.62 99 LEU A CA 1
ATOM 794 C C . LEU A 1 99 ? 6.110 -1.023 -10.117 1.00 87.62 99 LEU A C 1
ATOM 796 O O . LEU A 1 99 ? 5.668 -0.732 -9.019 1.00 87.62 99 LEU A O 1
ATOM 800 N N . ASP A 1 100 ? 7.309 -0.596 -10.507 1.00 88.62 100 ASP A N 1
ATOM 801 C CA . ASP A 1 100 ? 8.230 0.258 -9.737 1.00 88.62 100 ASP A CA 1
ATOM 802 C C . ASP A 1 100 ? 8.057 1.765 -10.017 1.00 88.62 100 ASP A C 1
ATOM 804 O O . ASP A 1 100 ? 8.987 2.565 -9.869 1.00 88.62 100 ASP A O 1
ATOM 808 N N . ARG A 1 101 ? 6.866 2.189 -10.451 1.00 86.50 101 ARG A N 1
ATOM 809 C CA . ARG A 1 101 ? 6.520 3.612 -10.536 1.00 86.50 101 ARG A CA 1
ATOM 810 C C . ARG A 1 101 ? 6.074 4.123 -9.157 1.00 86.50 101 ARG A C 1
ATOM 812 O O . ARG A 1 101 ? 5.251 3.484 -8.514 1.00 86.50 101 ARG A O 1
ATOM 819 N N . SER A 1 102 ? 6.598 5.284 -8.751 1.00 75.81 102 SER A N 1
ATOM 820 C CA . SER A 1 102 ? 6.097 6.075 -7.611 1.00 75.81 102 SER A CA 1
ATOM 821 C C . SER A 1 102 ? 4.834 6.860 -7.940 1.00 75.81 102 SER A C 1
ATOM 823 O O . SER A 1 102 ? 4.688 7.272 -9.118 1.00 75.81 102 SER A O 1
#

Secondary structure (DSSP, 8-state):
-HHHHHHIIIIIHHHHHHHHHHHHSTT-HHHHHHHHHHHHT-SEEEESSGGGS-HHHHHHH--TT-SEEEE---TTS-----S-GGGSTTSTTHHHH-TT--

InterPro domains:
  IPR027417 P-loop containing nucleoside triphosphate hydrolase [G3DSA:3.40.50.300] (7-102)

Radius of gyration: 15.8 Å; chains: 1; bounding box: 26×32×47 Å

Sequence (102 aa):
MSWFRQWQEIETASLFEALHRAANLRGDINAVHEETLRRVGTKVIICEEVAEVMEAHVISALMPGVKHFIQIGDHRQLRPQIQNHSLSLESSIGKTWQLDRS